Protein AF-A0A4R8IJU4-F1 (afdb_monomer)

Sequence (126 aa):
MTDSHTSSGRQASQQRYEALSPINQPQVHIRFAGDFEGNAVTWDARLHTLRHEYEQSLLQQTPAPETLRQYIHIHAAQGKLLPITVALNVPLFDEPTILKTLIMIHNYKRLRFGRHEFGQPVSFSG

Organism: NCBI:txid381308

Radius of gyration: 18.48 Å; Cα contacts (8 Å, |Δi|>4): 215; chains: 1; bounding box: 67×37×39 Å

Nearest PDB structures (foldseek):
  2x5r-assembly1_A-2  TM=4.798E-01  e=1.337E+00  Pyrobaculum spherical virus
  6cqo-assembly1_A  TM=3.311E-01  e=6.267E-01  Saccharomyces cerevisiae S288C
  7uy7-assembly1_A  TM=2.460E-01  e=4.682E-01  Tetrahymena thermophila
  3ffn-assembly2_B  TM=2.531E-01  e=3.821E+00  Homo sapiens
  3ffn-assembly1_A  TM=2.638E-01  e=9.163E+00  Homo sapiens

Secondary structure (DSSP, 8-state):
-----------------EESS-SSBSEEEEEEEEEETTEEEEEEEEEEEHHHHHHHHHHTT----SSEEEEEEEPPPBTTEEEEEEEESSS-B-HHHHHHHHHHHHH-TT--SEEEEEEEEE----

pLDDT: mean 86.68, std 17.31, range [36.69, 98.62]

Foldseek 3Di:
DDDDDDDPDDDPPDPQWAWPDDFQAQKTWIWGWADDPRDIAIEGEIEHEVVVVQVVCVVVVHPRPQWDFWKKAWADDDVRYTYIYTYYHDPTGDPVNVVVVSVCVRPVPPDDHGMDTDDDIDGDDD

Structure (mmCIF, N/CA/C/O backbone):
data_AF-A0A4R8IJU4-F1
#
_entry.id   AF-A0A4R8IJU4-F1
#
loop_
_atom_site.group_PDB
_atom_site.id
_atom_site.type_symbol
_atom_site.label_atom_id
_atom_site.label_alt_id
_atom_site.label_comp_id
_atom_site.label_asym_id
_atom_site.label_entity_id
_atom_site.label_seq_id
_atom_site.pdbx_PDB_ins_code
_atom_site.Cartn_x
_atom_site.Cartn_y
_atom_site.Cartn_z
_atom_site.occupancy
_atom_site.B_iso_or_equiv
_atom_site.auth_seq_id
_atom_site.auth_comp_id
_atom_site.auth_asym_id
_atom_site.auth_atom_id
_atom_site.pdbx_PDB_model_num
ATOM 1 N N . MET A 1 1 ? -49.606 -21.011 18.670 1.00 37.81 1 MET A N 1
ATOM 2 C CA . MET A 1 1 ? -49.424 -22.124 17.715 1.00 37.81 1 MET A CA 1
ATOM 3 C C . MET A 1 1 ? -49.088 -21.469 16.387 1.00 37.81 1 MET A C 1
ATOM 5 O O . MET A 1 1 ? -49.955 -20.788 15.868 1.00 37.81 1 MET A O 1
ATOM 9 N N . THR A 1 2 ? -47.876 -21.452 15.851 1.00 38.22 2 THR A N 1
ATOM 10 C CA . THR A 1 2 ? -46.619 -22.201 16.066 1.00 38.22 2 THR A CA 1
ATOM 11 C C . THR A 1 2 ? -45.555 -21.327 15.379 1.00 38.22 2 THR A C 1
ATOM 13 O O . THR A 1 2 ? -45.786 -20.867 14.267 1.00 38.22 2 THR A O 1
ATOM 16 N N . ASP A 1 3 ? -44.616 -20.782 16.146 1.00 37.72 3 ASP A N 1
ATOM 17 C CA . ASP A 1 3 ? -43.194 -21.167 16.171 1.00 37.72 3 ASP A CA 1
ATOM 18 C C . ASP A 1 3 ? -42.375 -20.812 14.918 1.00 37.72 3 ASP A C 1
ATOM 20 O O . ASP A 1 3 ? -42.518 -21.395 13.851 1.00 37.72 3 ASP A O 1
ATOM 24 N N . SER A 1 4 ? -41.506 -19.817 15.133 1.00 47.84 4 SER A N 1
ATOM 25 C CA . SER A 1 4 ? -40.061 -19.750 14.874 1.00 47.84 4 SER A CA 1
ATOM 26 C C . SER A 1 4 ? -39.359 -20.859 14.072 1.00 47.84 4 SER A C 1
ATOM 28 O O . SER A 1 4 ? -39.740 -22.025 14.103 1.00 47.84 4 SER A O 1
ATOM 30 N N . HIS A 1 5 ? -38.173 -20.459 13.585 1.00 41.25 5 HIS A N 1
ATOM 31 C CA . HIS A 1 5 ? -37.106 -21.178 12.862 1.00 41.25 5 HIS A CA 1
ATOM 32 C C . HIS A 1 5 ? -37.211 -20.961 11.338 1.00 41.25 5 HIS A C 1
ATOM 34 O O . HIS A 1 5 ? -38.247 -21.184 10.736 1.00 41.25 5 HIS A O 1
ATOM 40 N N . THR A 1 6 ? -36.197 -20.435 10.647 1.00 43.81 6 THR A N 1
ATOM 41 C CA . THR A 1 6 ? -34.794 -20.849 10.758 1.00 43.81 6 THR A CA 1
ATOM 42 C C . THR A 1 6 ? -33.841 -19.714 10.366 1.00 43.81 6 THR A C 1
ATOM 44 O O . THR A 1 6 ? -33.846 -19.214 9.247 1.00 43.81 6 THR A O 1
ATOM 47 N N . SER A 1 7 ? -33.022 -19.324 11.338 1.00 44.66 7 SER A N 1
ATOM 48 C CA . SER A 1 7 ? -31.583 -19.076 11.250 1.00 44.66 7 SER A CA 1
ATOM 49 C C . SER A 1 7 ? -30.943 -19.125 9.854 1.00 44.66 7 SER A C 1
ATOM 51 O O . SER A 1 7 ? -30.837 -20.191 9.259 1.00 44.66 7 SER A O 1
ATOM 53 N N . SER A 1 8 ? -30.327 -18.021 9.429 1.00 42.00 8 SER A N 1
ATOM 54 C CA . SER A 1 8 ? -29.144 -18.092 8.560 1.00 42.00 8 SER A CA 1
ATOM 55 C C . SER A 1 8 ? -27.995 -17.314 9.198 1.00 42.00 8 SER A C 1
ATOM 57 O O . SER A 1 8 ? -27.466 -16.342 8.667 1.00 42.00 8 SER A O 1
ATOM 59 N N . GLY A 1 9 ? -27.645 -17.733 10.415 1.00 41.12 9 GLY A N 1
ATOM 60 C CA . GLY A 1 9 ? -26.340 -17.454 10.992 1.00 41.12 9 GLY A CA 1
ATOM 61 C C . GLY A 1 9 ? -25.300 -18.370 10.348 1.00 41.12 9 GLY A C 1
ATOM 62 O O . GLY A 1 9 ? -25.490 -19.583 10.348 1.00 41.12 9 GLY A O 1
ATOM 63 N N . ARG A 1 10 ? -24.184 -17.761 9.908 1.00 43.19 10 ARG A N 1
ATOM 64 C CA . ARG A 1 10 ? -22.980 -18.333 9.253 1.00 43.19 10 ARG A CA 1
ATOM 65 C C . ARG A 1 10 ? -23.187 -18.523 7.742 1.00 43.19 10 ARG A C 1
ATOM 67 O O . ARG A 1 10 ? -23.892 -19.422 7.326 1.00 43.19 10 ARG A O 1
ATOM 74 N N . GLN A 1 11 ? -22.617 -17.677 6.884 1.00 36.69 11 GLN A N 1
ATOM 75 C CA . GLN A 1 11 ? -21.167 -17.529 6.698 1.00 36.69 11 GLN A CA 1
ATOM 76 C C . GLN A 1 11 ? -20.725 -16.056 6.547 1.00 36.69 11 GLN A C 1
ATOM 78 O O . GLN A 1 11 ? -20.583 -15.544 5.445 1.00 36.69 11 GLN A O 1
ATOM 83 N N . ALA A 1 12 ? -20.406 -15.381 7.655 1.00 39.81 12 ALA A N 1
ATOM 84 C CA . ALA A 1 12 ? -19.534 -14.199 7.640 1.00 39.81 12 ALA A CA 1
ATOM 85 C C . ALA A 1 12 ? -18.060 -14.650 7.618 1.00 39.81 12 ALA A C 1
ATOM 87 O O . ALA A 1 12 ? -17.267 -14.309 8.496 1.00 39.81 12 ALA A O 1
ATOM 88 N N . SER A 1 13 ? -17.702 -15.517 6.669 1.00 38.75 13 SER A N 1
ATOM 89 C CA . SER A 1 13 ? -16.320 -15.941 6.453 1.00 38.75 13 SER A CA 1
ATOM 90 C C . SER A 1 13 ? -15.529 -14.773 5.863 1.00 38.75 13 SER A C 1
ATOM 92 O O . SER A 1 13 ? -15.399 -14.647 4.654 1.00 38.75 13 SER A O 1
ATOM 94 N N . GLN A 1 14 ? -15.070 -13.904 6.768 1.00 50.91 14 GLN A N 1
ATOM 95 C CA . GLN A 1 14 ? -13.889 -13.041 6.703 1.00 50.91 14 GLN A CA 1
ATOM 96 C C . GLN A 1 14 ? -13.515 -12.534 5.307 1.00 50.91 14 GLN A C 1
ATOM 98 O O . GLN A 1 14 ? -12.460 -12.882 4.774 1.00 50.91 14 GLN A O 1
ATOM 103 N N . GLN A 1 15 ? -14.321 -11.638 4.743 1.00 67.69 15 GLN A N 1
ATOM 104 C CA . GLN A 1 15 ? -13.799 -10.759 3.708 1.00 67.69 15 GLN A CA 1
ATOM 105 C C . GLN A 1 15 ? -12.746 -9.853 4.364 1.00 67.69 15 GLN A C 1
ATOM 107 O O . GLN A 1 15 ? -13.074 -8.924 5.098 1.00 67.69 15 GLN A O 1
ATOM 112 N N . ARG A 1 16 ? -11.463 -10.196 4.184 1.00 90.56 16 ARG A N 1
ATOM 113 C CA . ARG A 1 16 ? -10.345 -9.489 4.831 1.00 90.56 16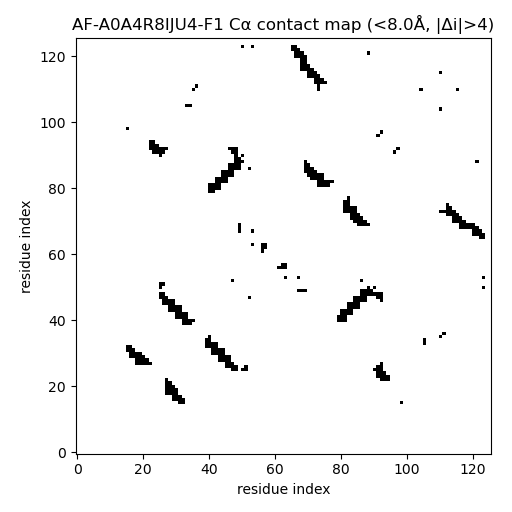 ARG A CA 1
ATOM 114 C C . ARG A 1 16 ? -10.166 -8.070 4.295 1.00 90.56 16 ARG A C 1
ATOM 116 O O . ARG A 1 16 ? -9.586 -7.250 4.993 1.00 90.56 16 ARG A O 1
ATOM 123 N N . TYR A 1 17 ? -10.660 -7.797 3.088 1.00 96.12 17 TYR A N 1
ATOM 124 C CA . TYR A 1 17 ? -1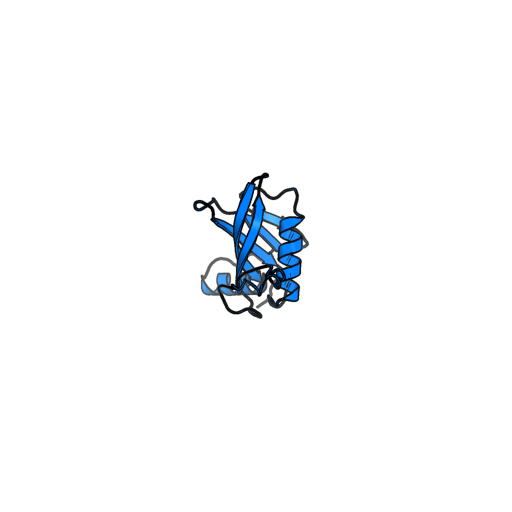0.691 -6.473 2.480 1.00 96.12 17 TYR A CA 1
ATOM 125 C C . TYR A 1 17 ? -11.850 -6.324 1.483 1.00 96.12 17 TYR A C 1
ATOM 127 O O . TYR A 1 17 ? -12.286 -7.284 0.847 1.00 96.12 17 TYR A O 1
ATOM 135 N N . GLU A 1 18 ? -12.310 -5.094 1.308 1.00 96.44 18 GLU A N 1
ATOM 136 C CA . GLU A 1 18 ? -13.158 -4.636 0.211 1.00 96.44 18 GLU A CA 1
ATOM 137 C C . GLU A 1 18 ? -12.263 -4.089 -0.912 1.00 96.44 18 GLU A C 1
ATOM 139 O O . GLU A 1 18 ? -11.402 -3.247 -0.656 1.00 96.44 18 GLU A O 1
ATOM 144 N N . ALA A 1 19 ? -12.438 -4.555 -2.150 1.00 96.38 19 ALA A N 1
ATOM 145 C CA . ALA A 1 19 ? -11.751 -3.988 -3.310 1.00 96.38 19 ALA A CA 1
ATOM 146 C C . ALA A 1 19 ? -12.562 -2.819 -3.885 1.00 96.38 19 ALA A C 1
ATOM 148 O O . ALA A 1 19 ? -13.719 -2.999 -4.255 1.00 96.38 19 ALA A O 1
ATOM 149 N N . LEU A 1 20 ? -11.950 -1.638 -3.979 1.00 97.50 20 LEU A N 1
ATOM 150 C CA . LEU A 1 20 ? -12.549 -0.425 -4.553 1.00 97.50 20 LEU A CA 1
ATOM 151 C C . LEU A 1 20 ? -12.082 -0.151 -5.987 1.00 97.50 20 LEU A C 1
ATOM 153 O O . LEU A 1 20 ? -12.677 0.658 -6.695 1.00 97.50 20 LEU A O 1
ATOM 157 N N . SER A 1 21 ? -11.027 -0.836 -6.424 1.00 97.31 21 SER A N 1
ATOM 158 C CA . SER A 1 21 ? -10.579 -0.906 -7.813 1.00 97.31 21 SER A CA 1
ATOM 159 C C . SER A 1 21 ? -10.378 -2.369 -8.231 1.00 97.31 21 SER A C 1
ATOM 161 O O . SER A 1 21 ? -10.304 -3.248 -7.366 1.00 97.31 21 SER A O 1
ATOM 163 N N . PRO A 1 22 ? -10.225 -2.659 -9.536 1.00 96.44 22 PRO A N 1
ATOM 164 C CA . PRO A 1 22 ? -9.812 -3.984 -9.990 1.00 96.44 22 PRO A CA 1
ATOM 165 C C . PRO A 1 22 ? -8.489 -4.423 -9.345 1.00 96.44 22 PRO A C 1
ATOM 167 O O . PRO A 1 22 ? -7.584 -3.604 -9.185 1.00 96.44 22 PRO A O 1
ATOM 170 N N . ILE A 1 23 ? -8.386 -5.710 -9.002 1.00 95.00 23 ILE A N 1
ATOM 171 C CA . ILE A 1 23 ? -7.139 -6.363 -8.567 1.00 95.00 23 ILE A CA 1
ATOM 172 C C . ILE A 1 23 ? -6.378 -6.937 -9.772 1.00 95.00 23 ILE A C 1
ATOM 174 O O . ILE A 1 23 ? -6.846 -6.834 -10.906 1.00 95.00 23 ILE A O 1
ATOM 178 N N . ASN A 1 24 ? -5.218 -7.561 -9.537 1.00 96.44 24 ASN A N 1
ATOM 179 C CA . ASN A 1 24 ? -4.285 -8.009 -10.582 1.00 96.44 24 ASN A CA 1
ATOM 180 C C . ASN A 1 24 ? -3.766 -6.844 -11.438 1.00 96.44 24 ASN A C 1
ATOM 182 O O . ASN A 1 24 ? -3.528 -6.986 -12.635 1.00 96.44 24 ASN A O 1
ATOM 186 N N . GLN A 1 25 ? -3.610 -5.681 -10.806 1.00 97.69 25 GLN A N 1
ATOM 187 C CA . GLN A 1 25 ? -3.150 -4.443 -11.426 1.00 97.69 25 GLN A CA 1
ATOM 188 C C . GLN A 1 25 ? -1.852 -3.957 -10.759 1.00 97.69 25 GLN A C 1
ATOM 190 O O . GLN A 1 25 ? -1.574 -4.327 -9.610 1.00 97.69 25 GLN A O 1
ATOM 195 N N . PRO A 1 26 ? -1.060 -3.101 -11.432 1.00 97.88 26 PRO A N 1
ATOM 196 C CA . PRO A 1 26 ? 0.096 -2.438 -10.826 1.00 97.88 26 PRO A CA 1
ATOM 197 C C . PRO A 1 26 ? -0.273 -1.453 -9.709 1.00 97.88 26 PRO A C 1
ATOM 199 O O . PRO A 1 26 ? 0.583 -1.106 -8.901 1.00 97.88 26 PRO A O 1
ATOM 202 N N . GLN A 1 27 ? -1.531 -1.012 -9.657 1.00 98.25 27 GLN A N 1
ATOM 203 C CA . GLN A 1 27 ? -2.098 -0.187 -8.597 1.00 98.25 27 GLN A CA 1
ATOM 204 C C . GLN A 1 27 ? -3.481 -0.720 -8.223 1.00 98.25 27 GLN A C 1
ATOM 206 O O . GLN A 1 27 ? -4.293 -1.002 -9.102 1.00 98.25 27 GLN A O 1
ATOM 211 N N . VAL A 1 28 ? -3.757 -0.828 -6.925 1.00 98.00 28 VAL A N 1
ATOM 212 C CA . VAL A 1 28 ? -5.059 -1.237 -6.395 1.00 98.00 28 VAL A CA 1
ATOM 213 C C . VAL A 1 28 ? -5.485 -0.348 -5.229 1.00 98.00 28 VAL A C 1
ATOM 215 O O . VAL A 1 28 ? -4.659 0.135 -4.453 1.00 98.00 28 VAL A O 1
ATOM 218 N N . HIS A 1 29 ? -6.791 -0.146 -5.084 1.00 98.44 29 HIS A N 1
ATOM 219 C CA . HIS A 1 29 ? -7.409 0.551 -3.961 1.00 98.44 29 HIS A CA 1
ATOM 220 C C . HIS A 1 29 ? -8.305 -0.428 -3.210 1.00 98.44 29 HIS A C 1
ATOM 222 O O . HIS A 1 29 ? -9.216 -1.017 -3.791 1.00 98.44 29 HIS A O 1
ATOM 228 N N . ILE A 1 30 ? -8.033 -0.619 -1.922 1.00 97.88 30 ILE A N 1
ATOM 229 C CA . ILE A 1 30 ? -8.792 -1.515 -1.048 1.00 97.88 30 ILE A CA 1
ATOM 230 C C . ILE A 1 30 ? -9.119 -0.839 0.285 1.00 97.88 30 ILE A C 1
ATOM 232 O O . ILE A 1 30 ? -8.450 0.111 0.696 1.00 97.88 30 ILE A O 1
ATOM 236 N N . ARG A 1 31 ? -10.102 -1.383 1.000 1.00 97.31 31 ARG A N 1
ATOM 237 C CA . ARG A 1 31 ? -10.379 -1.059 2.402 1.00 97.31 31 ARG A CA 1
ATOM 238 C C . ARG A 1 31 ? -10.366 -2.293 3.271 1.00 97.31 31 ARG A C 1
ATOM 240 O O . ARG A 1 31 ? -10.816 -3.351 2.853 1.00 97.31 31 ARG A O 1
ATOM 247 N N . PHE A 1 32 ? -9.880 -2.159 4.495 1.00 96.00 32 PHE A N 1
ATOM 248 C CA . PHE A 1 32 ? -9.931 -3.239 5.476 1.00 96.00 32 PHE A CA 1
ATOM 249 C C . PHE A 1 32 ? -9.938 -2.691 6.900 1.00 96.00 32 PHE A C 1
ATOM 251 O O . PHE A 1 32 ? -9.465 -1.585 7.166 1.00 96.00 32 PHE A O 1
ATOM 258 N N . ALA A 1 33 ? -10.494 -3.469 7.823 1.00 94.12 33 ALA A N 1
ATOM 259 C CA 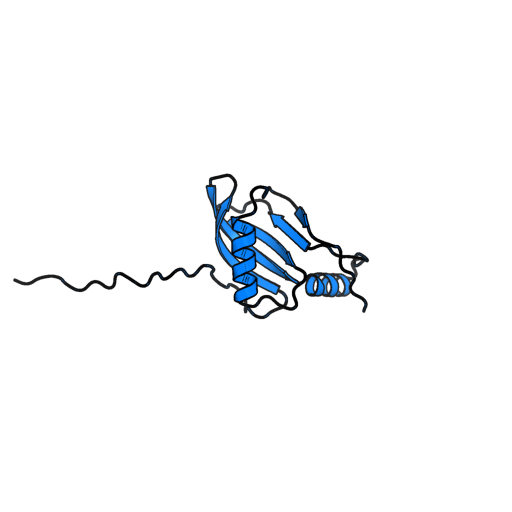. ALA A 1 33 ? -10.461 -3.147 9.243 1.00 94.12 33 ALA A CA 1
ATOM 260 C C . ALA A 1 33 ? -9.084 -3.474 9.830 1.00 94.12 33 ALA A C 1
ATOM 262 O O . ALA A 1 33 ? -8.458 -4.461 9.448 1.00 94.12 33 ALA A O 1
ATOM 263 N N . GLY A 1 34 ? -8.625 -2.679 10.789 1.00 91.62 34 GLY A N 1
ATOM 264 C CA . GLY A 1 34 ? -7.421 -2.972 11.555 1.00 91.62 34 GLY A CA 1
ATOM 265 C C . GLY A 1 34 ? -7.280 -2.049 12.751 1.00 91.62 34 GLY A C 1
ATOM 266 O O . GLY A 1 34 ? -8.192 -1.289 13.060 1.00 91.62 34 GLY A O 1
ATOM 267 N N . ASP A 1 35 ? -6.112 -2.092 13.381 1.00 90.62 35 ASP A N 1
ATOM 268 C CA . ASP A 1 35 ? -5.800 -1.254 14.533 1.00 90.62 35 ASP A CA 1
ATOM 269 C C . ASP A 1 35 ? -4.657 -0.293 14.205 1.00 90.62 35 ASP A C 1
ATOM 271 O O . ASP A 1 35 ? -3.689 -0.655 13.530 1.00 90.62 35 ASP A O 1
ATOM 275 N N . PHE A 1 36 ? -4.755 0.932 14.713 1.00 90.44 36 PHE A N 1
ATOM 276 C CA . PHE A 1 36 ? -3.696 1.930 14.666 1.00 90.44 36 PHE A CA 1
ATOM 277 C C . PHE A 1 36 ? -3.611 2.653 16.010 1.00 90.44 36 PHE A C 1
ATOM 279 O O . PHE A 1 36 ? -4.605 3.175 16.509 1.00 90.44 36 PHE A O 1
ATOM 286 N N . GLU A 1 37 ? -2.425 2.638 16.625 1.00 87.88 37 GLU A N 1
ATOM 287 C CA . GLU A 1 37 ? -2.175 3.245 17.946 1.00 87.88 37 GLU A CA 1
ATOM 288 C C . GLU A 1 37 ? -3.179 2.801 19.032 1.00 87.88 37 GLU A C 1
ATOM 290 O O . GLU A 1 37 ? -3.561 3.570 19.907 1.00 87.88 37 GLU A O 1
ATOM 295 N N . GLY A 1 38 ? -3.615 1.537 18.971 1.00 87.19 38 GLY A N 1
ATOM 296 C CA . GLY A 1 38 ? -4.576 0.957 19.916 1.00 87.19 38 GLY A CA 1
ATOM 297 C C . GLY A 1 38 ? -6.045 1.273 19.620 1.00 87.19 38 GLY A C 1
ATOM 298 O O . GLY A 1 38 ? -6.910 0.851 20.383 1.00 87.19 38 GLY A O 1
ATOM 299 N N . ASN A 1 39 ? -6.341 1.976 18.524 1.00 88.75 39 ASN A N 1
ATOM 300 C CA . ASN A 1 39 ? -7.699 2.294 18.098 1.00 88.75 39 ASN A CA 1
ATOM 301 C C . ASN A 1 39 ? -8.088 1.480 16.866 1.00 88.75 39 ASN A C 1
ATOM 303 O O . ASN A 1 39 ? -7.317 1.392 15.910 1.00 88.75 39 ASN A O 1
ATOM 307 N N . ALA A 1 40 ? -9.315 0.961 16.862 1.00 91.00 40 ALA A N 1
ATOM 308 C CA . ALA A 1 40 ? -9.891 0.350 15.675 1.00 91.00 40 ALA A CA 1
ATOM 309 C C . ALA A 1 40 ? -10.097 1.417 14.586 1.00 91.00 40 ALA A C 1
ATOM 311 O O . ALA A 1 40 ? -10.731 2.451 14.818 1.00 91.00 40 ALA A O 1
ATOM 312 N N . VAL A 1 41 ? -9.581 1.152 13.390 1.00 92.81 41 VAL A N 1
ATOM 313 C CA . VAL A 1 41 ? -9.653 2.033 12.221 1.00 92.81 41 VAL A CA 1
ATOM 314 C C . VAL A 1 41 ? -10.116 1.263 10.990 1.00 92.81 41 VAL A C 1
ATOM 316 O O . VAL A 1 41 ? -10.031 0.036 10.912 1.00 92.81 41 VAL A O 1
ATOM 319 N N . THR A 1 42 ? -10.596 1.999 9.991 1.00 95.38 42 THR A N 1
ATOM 320 C CA . THR A 1 42 ? -10.727 1.474 8.629 1.00 95.38 42 THR A CA 1
ATOM 321 C C . THR A 1 42 ? -9.589 2.034 7.792 1.00 95.38 42 THR A C 1
ATOM 323 O O . THR A 1 42 ? -9.499 3.245 7.587 1.00 95.38 42 THR A O 1
ATOM 326 N N . TRP A 1 43 ? -8.718 1.156 7.313 1.00 96.44 43 TRP A N 1
ATOM 327 C CA . TRP A 1 43 ? -7.639 1.520 6.408 1.00 96.44 43 TRP A CA 1
ATOM 328 C C . TRP A 1 43 ? -8.200 1.791 5.014 1.00 96.44 43 TRP A C 1
ATOM 330 O O . TRP A 1 43 ? -8.897 0.943 4.461 1.00 96.44 43 TRP A O 1
ATOM 340 N N . ASP A 1 44 ? -7.881 2.955 4.446 1.00 97.81 44 ASP A N 1
ATOM 341 C CA . ASP A 1 44 ? -8.145 3.302 3.044 1.00 97.81 44 ASP A CA 1
ATOM 342 C C . ASP A 1 44 ? -6.832 3.177 2.262 1.00 97.81 44 ASP A C 1
ATOM 344 O O . ASP A 1 44 ? -6.015 4.100 2.227 1.00 97.81 44 ASP A O 1
ATOM 348 N N . ALA A 1 45 ? -6.577 1.985 1.721 1.00 98.00 45 ALA A N 1
ATOM 349 C CA . ALA A 1 45 ? -5.256 1.589 1.260 1.00 98.00 45 ALA A CA 1
ATOM 350 C C . ALA A 1 45 ? -5.097 1.701 -0.255 1.00 98.00 45 ALA A C 1
ATOM 352 O O . ALA A 1 45 ? -5.790 1.033 -1.022 1.00 98.00 45 ALA A O 1
ATOM 353 N N . ARG A 1 46 ? -4.120 2.503 -0.679 1.00 98.44 46 ARG A N 1
ATOM 354 C CA . ARG A 1 46 ? -3.624 2.555 -2.057 1.00 98.44 46 ARG A CA 1
ATOM 355 C C . ARG A 1 46 ? -2.333 1.758 -2.129 1.00 98.44 46 ARG A C 1
ATOM 357 O O . ARG A 1 46 ? -1.333 2.148 -1.529 1.00 98.44 46 ARG A O 1
ATOM 364 N N . LEU A 1 47 ? -2.368 0.632 -2.823 1.00 98.62 47 LEU A N 1
ATOM 365 C CA . LEU A 1 47 ? -1.200 -0.210 -3.028 1.00 98.62 47 LEU A CA 1
ATOM 366 C C . LEU A 1 47 ? -0.723 -0.028 -4.461 1.00 98.62 47 LEU A C 1
ATOM 368 O O . LEU A 1 47 ? -1.546 -0.017 -5.376 1.00 98.62 47 LEU A O 1
ATOM 372 N N . HIS A 1 48 ? 0.579 0.089 -4.676 1.00 98.56 48 HIS A N 1
ATOM 373 C CA . HIS A 1 48 ? 1.127 0.139 -6.027 1.00 98.56 48 HIS A CA 1
ATOM 374 C C . HIS A 1 48 ? 2.529 -0.448 -6.109 1.00 98.56 48 HIS A C 1
ATOM 376 O O . HIS A 1 48 ? 3.231 -0.609 -5.111 1.00 98.56 48 HIS A O 1
ATOM 382 N N . THR A 1 49 ? 2.932 -0.863 -7.302 1.00 98.12 49 THR A N 1
ATOM 383 C CA . THR A 1 49 ? 4.266 -1.422 -7.515 1.00 98.12 49 THR A CA 1
ATOM 384 C C . THR A 1 49 ? 5.288 -0.297 -7.637 1.00 98.12 49 THR A C 1
ATOM 386 O O . THR A 1 49 ? 4.979 0.780 -8.149 1.00 98.12 49 THR A O 1
ATOM 389 N N . LEU A 1 50 ? 6.536 -0.533 -7.224 1.00 97.06 50 LEU A N 1
ATOM 390 C CA . LEU A 1 50 ? 7.602 0.453 -7.453 1.00 97.06 50 LEU A CA 1
ATOM 391 C C . LEU A 1 50 ? 7.809 0.744 -8.950 1.00 97.06 50 LEU A C 1
ATOM 393 O O . LEU A 1 50 ? 8.135 1.870 -9.309 1.00 97.06 50 LEU A O 1
ATOM 397 N N . ARG A 1 51 ? 7.547 -0.241 -9.824 1.00 95.62 51 ARG A N 1
ATOM 398 C CA . ARG A 1 51 ? 7.534 -0.044 -11.280 1.00 95.62 51 ARG A CA 1
ATOM 399 C C . ARG A 1 51 ? 6.469 0.969 -11.704 1.00 95.62 51 ARG A C 1
ATOM 401 O O . ARG A 1 51 ? 6.781 1.875 -12.466 1.00 95.62 51 ARG A O 1
ATOM 408 N N . HIS A 1 52 ? 5.247 0.845 -11.188 1.00 95.69 52 HIS A N 1
ATOM 409 C CA . HIS A 1 52 ? 4.179 1.799 -11.473 1.00 95.69 52 HIS A CA 1
ATOM 410 C C . HIS A 1 52 ? 4.550 3.215 -11.007 1.00 95.69 52 HIS A C 1
ATOM 412 O O . HIS A 1 52 ? 4.359 4.167 -11.753 1.00 95.69 52 HIS A O 1
ATOM 418 N N . GLU A 1 53 ? 5.127 3.363 -9.809 1.00 94.94 53 GLU A N 1
ATOM 419 C CA . GLU A 1 53 ? 5.595 4.666 -9.305 1.00 94.94 53 GLU A CA 1
ATOM 420 C C . GLU A 1 53 ? 6.668 5.285 -10.209 1.00 94.94 53 GLU A C 1
ATOM 422 O O . GLU A 1 53 ? 6.583 6.465 -10.552 1.00 94.94 53 GLU A O 1
ATOM 427 N N . TYR A 1 54 ? 7.635 4.479 -10.653 1.00 93.56 54 TYR A N 1
ATOM 428 C CA . TYR A 1 54 ? 8.649 4.907 -11.612 1.00 93.56 54 TYR A CA 1
ATOM 429 C C . TYR A 1 54 ? 8.019 5.389 -12.927 1.00 93.56 54 TYR A C 1
ATOM 431 O O . TYR A 1 54 ? 8.266 6.517 -13.350 1.00 93.56 54 TYR A O 1
ATOM 439 N N . GLU A 1 55 ? 7.146 4.588 -13.538 1.00 92.75 55 GLU A N 1
ATOM 440 C CA . GLU A 1 55 ? 6.461 4.937 -14.790 1.00 92.75 55 GLU A CA 1
ATOM 441 C C . GLU A 1 55 ? 5.624 6.221 -14.652 1.00 92.75 55 GLU A C 1
ATOM 443 O O . GLU A 1 55 ? 5.662 7.081 -15.532 1.00 92.75 55 GLU A O 1
ATOM 448 N N . GLN A 1 56 ? 4.924 6.407 -13.527 1.00 92.12 56 GLN A N 1
ATOM 449 C CA . GLN A 1 56 ? 4.177 7.640 -13.257 1.00 92.12 56 GLN A CA 1
ATOM 450 C C . GLN A 1 56 ? 5.092 8.864 -13.129 1.00 92.12 56 GLN A C 1
ATOM 452 O O . GLN A 1 56 ? 4.747 9.926 -13.648 1.00 92.12 56 GLN A O 1
ATOM 457 N N . SER A 1 57 ? 6.265 8.732 -12.502 1.00 89.75 57 SER A N 1
ATOM 458 C CA . SER A 1 57 ? 7.216 9.847 -12.382 1.00 89.75 57 SER A CA 1
ATOM 459 C C . SER A 1 57 ? 7.734 10.329 -13.745 1.00 89.75 57 SER A C 1
ATOM 461 O O . SER A 1 57 ? 7.830 11.539 -13.969 1.00 89.75 57 SER A O 1
ATOM 463 N N . LEU A 1 58 ? 7.954 9.401 -14.690 1.00 89.00 58 LEU A N 1
ATOM 464 C CA . LEU A 1 58 ? 8.338 9.720 -16.070 1.00 89.00 58 LEU A CA 1
ATOM 465 C C . LEU A 1 58 ? 7.232 10.491 -16.802 1.00 89.00 58 LEU A C 1
ATOM 467 O O . LEU A 1 58 ? 7.509 11.496 -17.456 1.00 89.00 58 LEU A O 1
ATOM 471 N N . LEU A 1 59 ? 5.974 10.056 -16.665 1.00 89.50 59 LEU A N 1
ATOM 472 C CA . LEU A 1 59 ? 4.820 10.728 -17.276 1.00 89.50 59 LEU A CA 1
ATOM 473 C C . LEU A 1 59 ? 4.597 12.135 -16.707 1.00 89.50 59 LEU A C 1
ATOM 475 O O . LEU A 1 59 ? 4.218 13.048 -17.438 1.00 89.50 59 LEU A O 1
ATOM 479 N N . GLN A 1 60 ? 4.852 12.317 -15.412 1.00 88.12 60 GLN A N 1
ATOM 480 C CA . GLN A 1 60 ? 4.709 13.596 -14.714 1.00 88.12 60 GLN A CA 1
ATOM 481 C C . GLN A 1 60 ? 5.913 14.530 -14.904 1.00 88.12 60 GLN A C 1
ATOM 483 O O . GLN A 1 60 ? 5.945 15.599 -14.297 1.00 88.12 60 GLN A O 1
ATOM 488 N N . GLN A 1 61 ? 6.908 14.143 -15.716 1.00 82.25 61 GLN A N 1
ATOM 489 C CA . GLN A 1 61 ? 8.148 14.901 -15.948 1.00 82.25 61 GLN A CA 1
ATOM 490 C C . GLN A 1 61 ? 8.855 15.300 -14.644 1.00 82.25 61 GLN A C 1
ATOM 492 O O . GLN A 1 61 ? 9.544 16.317 -14.561 1.00 82.25 61 GLN A O 1
ATOM 497 N N . THR A 1 62 ? 8.666 14.497 -13.600 1.00 78.06 62 THR A N 1
ATOM 498 C CA . THR A 1 62 ? 9.338 14.682 -12.318 1.00 78.06 62 THR A CA 1
ATOM 499 C C . THR A 1 62 ? 10.631 13.872 -12.369 1.00 78.06 62 THR A C 1
ATOM 501 O O . THR A 1 62 ? 10.608 12.772 -12.922 1.00 78.06 62 THR A O 1
ATOM 504 N N . PRO A 1 63 ? 11.766 14.362 -11.834 1.00 73.44 63 PRO A N 1
ATOM 505 C CA . PRO A 1 63 ? 12.993 13.576 -11.810 1.00 73.44 63 PRO A CA 1
ATOM 506 C C . PRO A 1 63 ? 12.745 12.238 -11.108 1.00 73.44 63 PRO A C 1
ATOM 508 O O . PRO A 1 63 ? 12.543 12.198 -9.893 1.00 73.44 63 PRO A O 1
ATOM 511 N N . ALA A 1 64 ? 12.715 11.151 -11.883 1.00 69.12 64 ALA A N 1
ATOM 512 C CA . ALA A 1 64 ? 12.585 9.813 -11.337 1.00 69.12 64 ALA A CA 1
ATOM 513 C C . ALA A 1 64 ? 13.847 9.534 -10.510 1.00 69.12 64 ALA A C 1
ATOM 515 O O . ALA A 1 64 ? 14.954 9.671 -11.040 1.00 69.12 64 ALA A O 1
ATOM 516 N N . PRO A 1 65 ? 13.731 9.183 -9.221 1.00 76.62 65 PRO A N 1
ATOM 517 C CA . PRO A 1 65 ? 14.906 8.848 -8.435 1.00 76.62 65 PRO A CA 1
ATOM 518 C C . PRO A 1 65 ? 15.607 7.628 -9.052 1.00 76.62 65 PRO A C 1
ATOM 520 O O . PRO A 1 65 ? 14.953 6.675 -9.476 1.00 76.62 65 PRO A O 1
ATOM 523 N N . GLU A 1 66 ? 16.945 7.644 -9.084 1.00 82.25 66 GLU A N 1
ATOM 524 C CA . GLU A 1 66 ? 17.770 6.563 -9.664 1.00 82.25 66 GLU A CA 1
ATOM 525 C C . GLU A 1 66 ? 17.484 5.190 -9.038 1.00 82.25 66 GLU A C 1
ATOM 527 O O . GLU A 1 66 ? 17.674 4.134 -9.652 1.00 82.25 66 GLU A O 1
ATOM 532 N N . THR A 1 67 ? 17.025 5.212 -7.787 1.00 91.56 67 THR A N 1
ATOM 533 C CA . THR A 1 67 ? 16.554 4.037 -7.073 1.00 91.56 67 THR A CA 1
ATOM 534 C C . THR A 1 67 ? 15.277 4.345 -6.303 1.00 91.56 67 THR A C 1
ATOM 536 O O . THR A 1 67 ? 15.103 5.438 -5.766 1.00 91.56 67 THR A O 1
ATOM 539 N N . LEU A 1 68 ? 14.402 3.350 -6.199 1.00 94.31 68 LEU A N 1
ATOM 540 C CA . LEU A 1 68 ? 13.211 3.371 -5.360 1.00 94.31 68 LEU A CA 1
ATOM 541 C C . LEU A 1 68 ? 13.343 2.337 -4.243 1.00 94.31 68 LEU A C 1
ATOM 543 O O . LEU A 1 68 ? 13.870 1.243 -4.444 1.00 94.31 68 LEU A O 1
ATOM 547 N N . ARG A 1 69 ? 12.832 2.664 -3.057 1.00 96.19 69 ARG A N 1
ATOM 548 C CA . ARG A 1 69 ? 12.693 1.721 -1.941 1.00 96.19 69 ARG A CA 1
ATOM 549 C C . ARG A 1 69 ? 11.228 1.431 -1.689 1.00 96.19 69 ARG A C 1
ATOM 551 O O . ARG A 1 69 ? 10.369 2.277 -1.919 1.00 96.19 69 ARG A O 1
ATOM 558 N N . GLN A 1 70 ? 10.958 0.233 -1.185 1.00 96.69 70 GLN A N 1
ATOM 559 C CA . GLN A 1 70 ? 9.625 -0.122 -0.716 1.00 96.69 70 GLN A CA 1
ATOM 560 C C . GLN A 1 70 ? 9.275 0.729 0.498 1.00 96.69 70 GLN A C 1
ATOM 562 O O . GLN A 1 70 ? 10.154 1.051 1.302 1.00 96.69 70 GLN A O 1
ATOM 567 N N . TYR A 1 71 ? 8.000 1.072 0.646 1.00 96.81 71 TYR A N 1
ATOM 568 C CA . TYR A 1 71 ? 7.565 1.883 1.772 1.00 96.81 71 TYR A CA 1
ATOM 569 C C . TYR A 1 71 ? 6.116 1.650 2.167 1.00 96.81 71 TYR A C 1
ATOM 571 O O . TYR A 1 71 ? 5.287 1.187 1.385 1.00 96.81 71 TYR A O 1
ATOM 579 N N . ILE A 1 72 ? 5.821 2.051 3.400 1.00 96.94 72 ILE A N 1
ATOM 580 C CA . ILE A 1 72 ? 4.477 2.298 3.910 1.00 96.94 72 ILE A CA 1
ATOM 581 C C . ILE A 1 72 ? 4.405 3.776 4.289 1.00 96.94 72 ILE A C 1
ATOM 583 O O . ILE A 1 72 ? 5.248 4.266 5.035 1.00 96.94 72 ILE A O 1
ATOM 587 N N . HIS A 1 73 ? 3.405 4.492 3.795 1.00 97.50 73 HIS A N 1
ATOM 588 C CA . HIS A 1 73 ? 3.132 5.876 4.155 1.00 97.50 73 HIS A CA 1
ATOM 589 C C . HIS A 1 73 ? 1.738 5.966 4.766 1.00 97.50 73 HIS A C 1
ATOM 591 O O . HIS A 1 73 ? 0.746 5.725 4.083 1.00 97.50 73 HIS A O 1
ATOM 597 N N . ILE A 1 74 ? 1.666 6.305 6.050 1.00 95.81 74 ILE A N 1
ATOM 598 C CA . ILE A 1 74 ? 0.400 6.587 6.729 1.00 95.81 74 ILE A CA 1
ATOM 599 C C . ILE A 1 74 ? 0.153 8.089 6.666 1.00 95.81 74 ILE A C 1
ATOM 601 O O . ILE A 1 74 ? 0.941 8.877 7.196 1.00 95.81 74 ILE A O 1
ATOM 605 N N . HIS A 1 75 ? -0.942 8.474 6.020 1.00 96.12 75 HIS A N 1
ATOM 606 C CA . HIS A 1 75 ? -1.334 9.870 5.853 1.00 96.12 75 HIS A CA 1
ATOM 607 C C . HIS A 1 75 ? -2.161 10.347 7.044 1.00 96.12 75 HIS A C 1
ATOM 609 O O . HIS A 1 75 ? -2.646 9.543 7.838 1.00 96.12 75 HIS A O 1
ATOM 615 N N . ALA A 1 76 ? -2.359 11.661 7.152 1.00 92.31 76 ALA A N 1
ATOM 616 C CA . ALA A 1 76 ? -3.260 12.229 8.150 1.00 92.31 76 ALA A CA 1
ATOM 617 C C . ALA A 1 76 ? -4.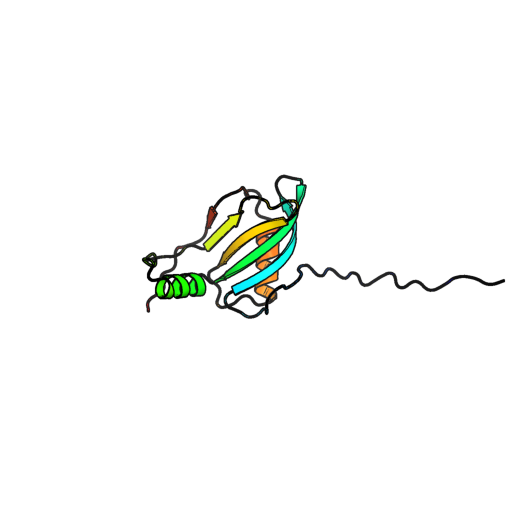674 11.623 8.033 1.00 92.31 76 ALA A C 1
ATOM 619 O O . ALA A 1 76 ? -5.199 11.438 6.931 1.00 92.31 76 ALA A O 1
ATOM 620 N N . ALA A 1 77 ? -5.279 11.315 9.182 1.00 89.12 77 ALA A N 1
ATOM 621 C CA . ALA A 1 77 ? -6.599 10.698 9.249 1.00 89.12 77 ALA A CA 1
ATOM 622 C C . ALA A 1 77 ? -7.691 11.601 8.650 1.00 89.12 77 ALA A C 1
ATOM 624 O O . ALA A 1 77 ? -7.667 12.822 8.807 1.00 89.12 77 ALA A O 1
ATOM 625 N N . GLN A 1 78 ? -8.690 10.981 8.021 1.00 84.50 78 GLN A N 1
ATOM 626 C CA . GLN A 1 78 ? -9.887 11.643 7.504 1.00 84.50 78 GLN A CA 1
ATOM 627 C C . GLN A 1 78 ? -11.113 11.065 8.219 1.00 84.50 78 GLN A C 1
ATOM 629 O O . GLN A 1 78 ? -11.784 10.145 7.746 1.00 84.50 78 GLN A O 1
ATOM 634 N N . GLY A 1 79 ? -11.374 11.568 9.427 1.00 83.00 79 GLY A N 1
ATOM 635 C CA . GLY A 1 79 ? -12.385 10.993 10.313 1.00 83.00 79 GLY A CA 1
ATOM 636 C C . GLY A 1 79 ? -11.989 9.585 10.768 1.00 83.00 79 GLY A C 1
ATOM 637 O O . GLY A 1 79 ? -10.927 9.403 11.354 1.00 83.00 79 GLY A O 1
ATOM 638 N N . LYS A 1 80 ? -12.846 8.587 10.511 1.00 80.75 80 LYS A N 1
ATOM 639 C CA . LYS A 1 80 ? -12.588 7.171 10.857 1.00 80.75 80 LYS A CA 1
ATOM 640 C C . LYS A 1 80 ? -11.799 6.404 9.790 1.00 80.75 80 LYS A C 1
ATOM 642 O O . LYS A 1 80 ? -11.411 5.259 10.027 1.00 80.75 80 LYS A O 1
ATOM 647 N N . LEU A 1 81 ? -11.601 7.012 8.619 1.00 92.31 81 LEU A N 1
ATOM 648 C CA . LEU A 1 81 ? -10.787 6.452 7.551 1.00 92.31 81 LEU A CA 1
ATOM 649 C C . LEU A 1 81 ? -9.342 6.896 7.749 1.00 92.31 81 LEU A C 1
ATOM 651 O O . LEU A 1 81 ? -9.064 8.089 7.894 1.00 92.31 81 LEU A O 1
ATOM 655 N N . LEU A 1 82 ? -8.429 5.932 7.734 1.00 95.50 82 LEU A N 1
ATOM 656 C CA . LEU A 1 82 ? -7.002 6.180 7.842 1.00 95.50 82 LEU A CA 1
ATOM 657 C C . LEU A 1 82 ? -6.345 5.861 6.495 1.00 95.50 82 LEU A C 1
ATOM 659 O O . LEU A 1 82 ? -6.206 4.681 6.153 1.00 95.50 82 LEU A O 1
ATOM 663 N N . PRO A 1 83 ? -5.987 6.878 5.690 1.00 97.69 83 PRO A N 1
ATOM 664 C CA . PRO A 1 83 ? -5.389 6.627 4.393 1.00 97.69 83 PRO A CA 1
ATOM 665 C C . PRO A 1 83 ? -3.968 6.087 4.548 1.00 97.69 83 PRO A C 1
ATOM 667 O O . PRO A 1 83 ? -3.157 6.610 5.317 1.00 97.69 83 PRO A O 1
ATOM 670 N N . ILE A 1 84 ? -3.653 5.054 3.775 1.00 97.50 84 ILE A N 1
ATOM 671 C CA . ILE A 1 84 ? -2.337 4.418 3.751 1.00 97.50 84 ILE A CA 1
ATOM 672 C C . ILE A 1 84 ? -1.915 4.165 2.308 1.00 97.50 84 ILE A C 1
ATOM 674 O O . ILE A 1 84 ? -2.695 3.688 1.487 1.00 97.50 84 ILE A O 1
ATOM 678 N N . THR A 1 85 ? -0.667 4.485 1.991 1.00 98.38 85 THR A N 1
ATOM 679 C CA . THR A 1 8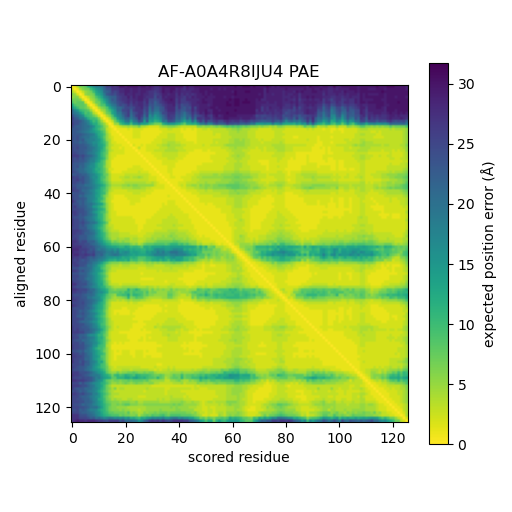5 ? -0.037 4.117 0.724 1.00 98.38 85 THR A CA 1
ATOM 680 C C . THR A 1 85 ? 1.028 3.071 0.986 1.00 98.38 85 THR A C 1
ATOM 682 O O . THR A 1 85 ? 1.845 3.241 1.888 1.00 98.38 85 THR A O 1
ATOM 685 N N . VAL A 1 86 ? 1.046 2.002 0.197 1.00 98.12 86 VAL A N 1
ATOM 686 C CA . VAL A 1 86 ? 2.095 0.984 0.273 1.00 98.12 86 VAL A CA 1
ATOM 687 C C . VAL A 1 86 ? 2.663 0.757 -1.112 1.00 98.12 86 VAL A C 1
ATOM 689 O O . VAL A 1 86 ? 1.925 0.386 -2.022 1.00 98.12 86 VAL A O 1
ATOM 692 N N . ALA A 1 87 ? 3.975 0.929 -1.248 1.00 97.94 87 ALA A N 1
ATOM 693 C CA . ALA A 1 87 ? 4.669 0.618 -2.484 1.00 97.94 87 ALA A CA 1
ATOM 694 C C . ALA A 1 87 ? 5.617 -0.562 -2.291 1.00 97.94 87 ALA A C 1
ATOM 696 O O . ALA A 1 87 ? 6.493 -0.525 -1.422 1.00 97.94 87 ALA A O 1
ATOM 697 N N . LEU A 1 88 ? 5.435 -1.614 -3.091 1.00 97.94 88 LEU A N 1
ATOM 698 C CA . LEU A 1 88 ? 6.209 -2.855 -2.999 1.00 97.94 88 LEU A CA 1
ATOM 699 C C . LEU A 1 88 ? 6.902 -3.185 -4.319 1.00 97.94 88 LEU A C 1
ATOM 701 O O . LEU A 1 88 ? 6.418 -2.856 -5.403 1.00 97.94 88 LEU A O 1
ATO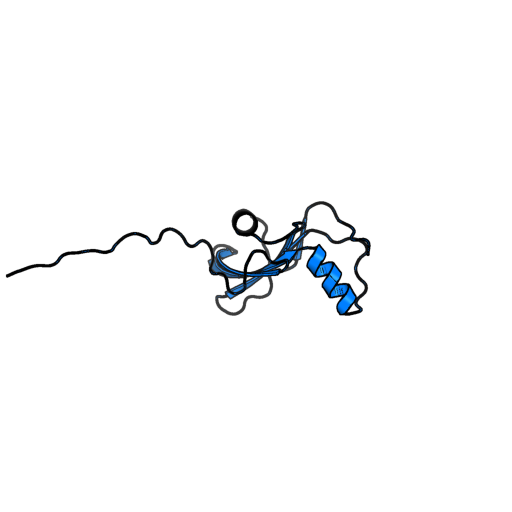M 705 N N . ASN A 1 89 ? 8.032 -3.885 -4.231 1.00 97.31 89 ASN A N 1
ATOM 706 C CA . ASN A 1 89 ? 8.719 -4.418 -5.402 1.00 97.31 89 ASN A CA 1
ATOM 707 C C . ASN A 1 89 ? 8.115 -5.774 -5.795 1.00 97.31 89 ASN A C 1
ATOM 709 O O . ASN A 1 89 ? 8.691 -6.831 -5.543 1.00 97.31 89 ASN A O 1
ATOM 713 N N . VAL A 1 90 ? 6.916 -5.731 -6.365 1.00 96.81 90 VAL A N 1
ATOM 714 C CA . VAL A 1 90 ? 6.155 -6.891 -6.849 1.00 96.81 90 VAL A CA 1
ATOM 715 C C . VAL A 1 90 ? 5.678 -6.610 -8.277 1.00 96.81 90 VAL A C 1
ATOM 717 O O . VAL A 1 90 ? 5.553 -5.440 -8.641 1.00 96.81 90 VAL A O 1
ATOM 720 N N . PRO A 1 91 ? 5.424 -7.633 -9.110 1.00 96.00 91 PRO A N 1
ATOM 721 C CA . PRO A 1 91 ? 4.975 -7.410 -10.486 1.00 96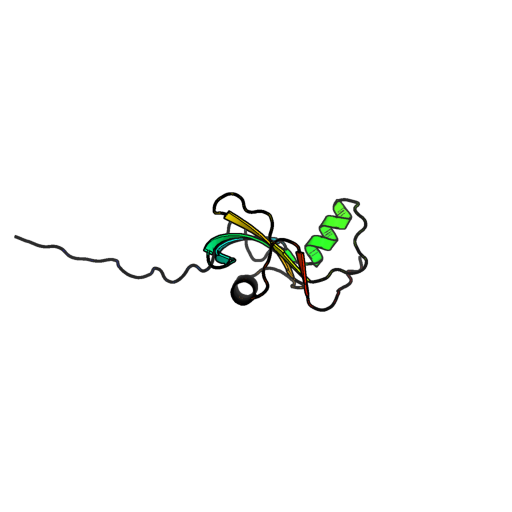.00 91 PRO A CA 1
ATOM 722 C C . PRO A 1 91 ? 3.566 -6.802 -10.563 1.00 96.00 91 PRO A C 1
ATOM 724 O O . PRO A 1 91 ? 3.315 -5.937 -11.397 1.00 96.00 91 PRO A O 1
ATOM 727 N N . LEU A 1 92 ? 2.657 -7.243 -9.691 1.00 97.50 92 LEU A N 1
ATOM 728 C CA . LEU A 1 92 ? 1.260 -6.813 -9.620 1.00 97.50 92 LEU A CA 1
ATOM 729 C C . LEU A 1 92 ? 0.687 -7.101 -8.227 1.00 97.50 92 LEU A C 1
ATOM 731 O O . LEU A 1 92 ? 1.270 -7.869 -7.460 1.00 97.50 92 LEU A O 1
ATOM 735 N N . PHE A 1 93 ? -0.461 -6.502 -7.913 1.00 97.44 93 PHE A N 1
ATOM 736 C CA . PHE A 1 93 ? -1.228 -6.804 -6.705 1.00 97.44 93 PHE A CA 1
ATOM 737 C C . PHE A 1 93 ? -2.358 -7.790 -7.010 1.00 97.44 93 PHE A C 1
ATOM 739 O O . PHE A 1 93 ? -3.506 -7.402 -7.242 1.00 97.44 93 PHE A O 1
ATOM 746 N N . ASP A 1 94 ? -2.013 -9.077 -7.014 1.00 95.94 94 ASP A N 1
ATOM 747 C CA . ASP A 1 94 ? -2.979 -10.173 -6.944 1.00 95.94 94 ASP A CA 1
ATOM 748 C C . ASP A 1 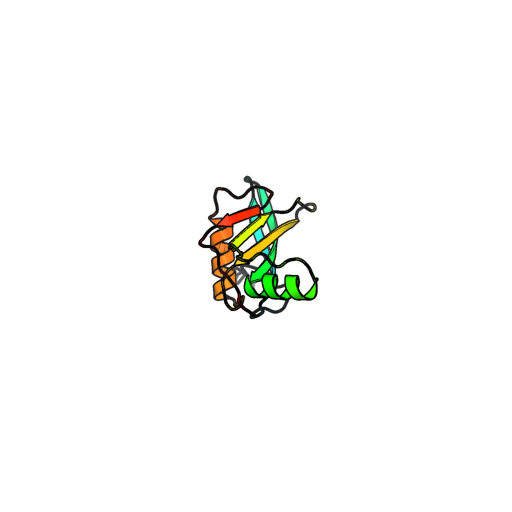94 ? -3.484 -10.381 -5.508 1.00 95.94 94 ASP A C 1
ATOM 750 O O . ASP A 1 94 ? -2.986 -9.783 -4.548 1.00 95.94 94 ASP A O 1
ATOM 754 N N . GLU A 1 95 ? -4.495 -11.234 -5.347 1.00 95.56 95 GLU A N 1
ATOM 755 C CA . GLU A 1 95 ? -5.064 -11.534 -4.032 1.00 95.56 95 GLU A CA 1
ATOM 756 C C . GLU A 1 95 ? -4.011 -12.065 -3.031 1.00 95.56 95 GLU A C 1
ATOM 758 O O . GLU A 1 95 ? -3.926 -11.518 -1.927 1.00 95.56 95 GLU A O 1
ATOM 763 N N . PRO A 1 96 ? -3.140 -13.041 -3.369 1.00 96.06 96 PRO A N 1
ATOM 764 C CA . PRO A 1 96 ? -2.063 -13.468 -2.474 1.00 96.06 96 PRO A CA 1
ATOM 765 C C . PRO A 1 96 ? -1.149 -12.329 -2.012 1.00 96.06 96 PRO A C 1
ATOM 767 O O . PRO A 1 96 ? -0.756 -12.290 -0.841 1.00 96.06 96 PRO A O 1
ATOM 770 N N . THR A 1 97 ? -0.801 -11.405 -2.907 1.00 97.25 97 THR A N 1
ATOM 771 C CA . THR A 1 97 ? 0.043 -10.251 -2.586 1.00 97.25 97 THR A CA 1
ATOM 772 C C . THR A 1 97 ? -0.687 -9.289 -1.660 1.00 97.25 97 THR A C 1
ATOM 774 O O . THR A 1 97 ? -0.129 -8.914 -0.630 1.00 97.25 97 THR A O 1
ATOM 777 N N . ILE A 1 98 ? -1.956 -8.977 -1.945 1.00 97.69 98 ILE A N 1
ATOM 778 C CA . ILE A 1 98 ? -2.804 -8.136 -1.087 1.00 97.69 98 ILE A CA 1
ATOM 779 C C . ILE A 1 98 ? -2.895 -8.723 0.327 1.00 97.69 98 ILE A C 1
ATOM 781 O O . ILE A 1 98 ? -2.647 -8.025 1.310 1.00 97.69 98 ILE A O 1
ATOM 785 N N . LEU A 1 99 ? -3.179 -10.020 0.454 1.00 96.31 99 LEU A N 1
ATOM 786 C CA . LEU A 1 99 ? -3.297 -10.681 1.755 1.00 96.31 99 LEU A CA 1
ATOM 787 C C . LEU A 1 99 ? -1.986 -10.639 2.555 1.00 96.31 99 LEU A C 1
ATOM 789 O O . LEU A 1 99 ? -2.011 -10.393 3.763 1.00 96.31 99 LEU A O 1
ATOM 793 N N . LYS A 1 100 ? -0.834 -10.825 1.897 1.00 95.94 100 LYS A N 1
ATOM 794 C CA . LYS A 1 100 ? 0.483 -10.664 2.538 1.00 95.94 100 LYS A CA 1
ATOM 795 C C . LYS A 1 100 ? 0.725 -9.220 2.978 1.00 95.94 100 LYS A C 1
ATOM 797 O O . LYS A 1 100 ? 1.251 -9.008 4.069 1.00 95.94 100 LYS A O 1
ATOM 802 N N . THR A 1 101 ? 0.317 -8.238 2.176 1.00 96.56 101 THR A N 1
ATOM 803 C CA . THR A 1 101 ? 0.404 -6.816 2.530 1.00 96.56 101 THR A CA 1
ATOM 804 C C . THR A 1 101 ? -0.439 -6.488 3.763 1.00 96.56 101 THR A C 1
ATOM 806 O O . THR A 1 101 ? 0.053 -5.809 4.660 1.00 96.56 101 THR A O 1
ATOM 809 N N . LEU A 1 102 ? -1.657 -7.023 3.871 1.00 95.50 102 LEU A N 1
ATOM 810 C CA . LEU A 1 102 ? -2.500 -6.871 5.063 1.00 95.50 102 LEU A CA 1
ATOM 811 C C . LEU A 1 102 ? -1.826 -7.451 6.313 1.00 95.50 102 LEU A C 1
ATOM 813 O O . LEU A 1 102 ? -1.734 -6.777 7.336 1.00 95.50 102 LEU A O 1
ATOM 817 N N . ILE A 1 103 ? -1.300 -8.677 6.219 1.00 93.50 103 ILE A N 1
ATOM 818 C CA . ILE A 1 103 ? -0.562 -9.322 7.319 1.00 93.50 103 ILE A CA 1
ATOM 819 C C . ILE A 1 103 ? 0.641 -8.468 7.737 1.00 93.50 103 ILE A C 1
ATOM 821 O O . ILE A 1 103 ? 0.887 -8.292 8.930 1.00 93.50 103 ILE A O 1
ATOM 825 N N . MET A 1 104 ? 1.384 -7.927 6.768 1.00 93.88 104 MET A N 1
ATOM 826 C CA . MET A 1 104 ? 2.502 -7.024 7.028 1.00 93.88 104 MET A CA 1
ATOM 827 C C . MET A 1 104 ? 2.036 -5.787 7.800 1.00 93.88 104 MET A C 1
ATOM 829 O O . MET A 1 104 ? 2.615 -5.501 8.842 1.00 93.88 104 MET A O 1
ATOM 833 N N . ILE A 1 105 ? 0.991 -5.094 7.335 1.00 93.12 105 ILE A N 1
ATOM 834 C CA . ILE A 1 105 ? 0.456 -3.886 7.983 1.00 93.12 105 ILE A CA 1
ATOM 835 C C . ILE A 1 105 ? 0.021 -4.195 9.421 1.00 93.12 105 ILE A C 1
ATOM 837 O O . ILE A 1 105 ? 0.432 -3.493 10.341 1.00 93.12 105 ILE A O 1
ATOM 841 N N . HIS A 1 106 ? -0.723 -5.283 9.641 1.00 90.69 106 HIS A N 1
ATOM 842 C CA . HIS A 1 106 ? -1.167 -5.677 10.983 1.00 90.69 106 HIS A CA 1
ATOM 843 C C . HIS A 1 106 ? -0.012 -5.991 11.939 1.00 90.69 106 HIS A C 1
ATOM 845 O O . HIS A 1 106 ? -0.072 -5.654 13.120 1.00 90.69 106 HIS A O 1
ATOM 851 N N . ASN A 1 107 ? 1.054 -6.622 11.446 1.00 88.06 107 ASN A N 1
ATOM 852 C CA . ASN A 1 107 ? 2.185 -7.024 12.283 1.00 88.06 107 ASN A CA 1
ATOM 853 C C . ASN A 1 107 ? 3.230 -5.918 12.479 1.00 88.06 107 ASN A C 1
ATOM 855 O O . ASN A 1 107 ? 4.171 -6.081 13.266 1.00 88.06 107 ASN A O 1
ATOM 859 N N . TYR A 1 108 ? 3.103 -4.790 11.782 1.00 85.94 108 TYR A N 1
ATOM 860 C CA . TYR A 1 108 ? 4.106 -3.739 11.811 1.00 85.94 108 TYR A CA 1
ATOM 861 C C . TYR A 1 108 ? 3.961 -2.868 13.071 1.00 85.94 108 TYR A C 1
ATOM 863 O O . TYR A 1 108 ? 3.332 -1.815 13.091 1.00 85.94 108 TYR A O 1
ATOM 871 N N . LYS A 1 109 ? 4.617 -3.290 14.160 1.00 74.56 109 LYS A N 1
ATOM 872 C CA . LYS A 1 109 ? 4.552 -2.656 15.501 1.00 74.56 109 LYS A CA 1
ATOM 873 C C . LYS A 1 109 ? 4.973 -1.176 15.547 1.00 74.56 109 LYS A C 1
ATOM 875 O O . LYS A 1 109 ? 4.712 -0.468 16.524 1.00 74.56 109 LYS A O 1
ATOM 880 N N . ARG A 1 110 ? 5.679 -0.703 14.517 1.00 79.56 110 ARG A N 1
ATOM 881 C CA . ARG A 1 110 ? 6.254 0.648 14.437 1.00 79.56 110 ARG A CA 1
ATOM 882 C C . ARG A 1 110 ? 5.512 1.564 13.463 1.00 79.56 110 ARG A C 1
ATOM 884 O O . ARG A 1 110 ? 6.072 2.586 13.095 1.00 79.56 110 ARG A O 1
ATOM 891 N N . LEU A 1 111 ? 4.286 1.225 13.053 1.00 84.31 111 LEU A N 1
ATOM 892 C CA . LEU A 1 111 ? 3.485 2.123 12.220 1.00 84.31 111 LEU A CA 1
ATOM 893 C C . LEU A 1 111 ? 3.186 3.413 12.981 1.00 84.31 111 LEU A C 1
ATOM 895 O O . LEU A 1 111 ? 2.665 3.375 14.094 1.00 84.31 111 LEU A O 1
ATOM 899 N N . ARG A 1 112 ? 3.557 4.536 12.372 1.00 89.88 112 ARG A N 1
ATOM 900 C CA . ARG A 1 112 ? 3.296 5.913 12.809 1.00 89.88 112 ARG A CA 1
ATOM 901 C C . ARG A 1 112 ? 2.919 6.714 11.565 1.00 89.88 112 ARG A C 1
ATOM 903 O O . ARG A 1 112 ? 3.244 6.280 10.457 1.00 89.88 112 ARG A O 1
ATOM 910 N N . PHE A 1 113 ? 2.324 7.888 11.733 1.00 93.88 113 PHE A N 1
ATOM 911 C CA . PHE A 1 113 ? 2.167 8.828 10.620 1.00 93.88 113 PHE A CA 1
ATOM 912 C C . PHE A 1 113 ? 3.498 9.094 9.898 1.00 93.88 113 PHE A C 1
ATOM 914 O O . PHE A 1 113 ? 4.568 9.071 10.512 1.00 93.88 113 PHE A O 1
ATOM 921 N N . GLY A 1 114 ? 3.418 9.343 8.591 1.00 94.81 114 GLY A N 1
ATOM 922 C CA . GLY A 1 114 ? 4.571 9.561 7.722 1.00 94.81 114 GLY A CA 1
ATOM 923 C C . GLY A 1 114 ? 5.043 8.305 6.987 1.00 94.81 114 GLY A C 1
ATOM 924 O O . GLY A 1 114 ? 4.376 7.265 6.978 1.00 94.81 114 GLY A O 1
ATOM 925 N N . ARG A 1 115 ? 6.183 8.442 6.303 1.00 95.00 115 ARG A N 1
ATOM 926 C CA . ARG A 1 115 ? 6.749 7.441 5.391 1.00 95.00 115 ARG A CA 1
ATOM 927 C C . ARG A 1 115 ? 7.807 6.587 6.085 1.00 95.00 115 ARG A C 1
ATOM 929 O O . ARG A 1 115 ? 8.741 7.106 6.688 1.00 95.00 115 ARG A O 1
ATOM 936 N N . HIS A 1 116 ? 7.681 5.274 5.928 1.00 93.88 116 HIS A N 1
ATOM 937 C CA . HIS A 1 116 ? 8.577 4.257 6.470 1.00 93.88 116 HIS A CA 1
ATOM 938 C C . HIS A 1 116 ? 9.111 3.413 5.324 1.00 93.88 116 HIS A C 1
ATOM 940 O O . HIS A 1 116 ? 8.358 2.642 4.731 1.00 93.88 116 HIS A O 1
ATOM 946 N N . GLU A 1 117 ? 10.394 3.559 5.012 1.00 94.75 117 GLU A N 1
ATOM 947 C CA . GLU A 1 117 ? 11.048 2.786 3.955 1.00 94.75 117 GLU A CA 1
ATOM 948 C C . GLU A 1 117 ? 11.712 1.522 4.502 1.00 94.75 117 GLU A C 1
ATOM 950 O O . GLU A 1 117 ? 12.186 1.490 5.640 1.00 94.75 117 GLU A O 1
ATOM 955 N N . PHE A 1 118 ? 11.760 0.470 3.687 1.00 92.69 118 PHE A N 1
ATOM 956 C CA . PHE A 1 118 ? 12.380 -0.800 4.055 1.00 92.69 118 PHE A CA 1
ATOM 957 C C . PHE A 1 118 ? 12.850 -1.595 2.833 1.00 92.69 118 PHE A C 1
ATOM 959 O O . PHE A 1 118 ? 12.477 -1.342 1.687 1.00 92.69 118 PHE A O 1
ATOM 966 N N . GLY A 1 119 ? 13.675 -2.608 3.101 1.00 91.94 119 GLY A N 1
ATOM 967 C CA . GLY A 1 119 ? 14.271 -3.447 2.068 1.00 91.94 119 GLY A CA 1
ATOM 968 C C . GLY A 1 119 ? 15.381 -2.741 1.287 1.00 91.94 119 GLY A C 1
ATOM 969 O O . GLY A 1 119 ? 15.819 -1.638 1.627 1.00 91.94 119 GLY A O 1
ATOM 970 N N . GLN A 1 120 ? 15.868 -3.426 0.255 1.00 94.06 120 GLN A N 1
ATOM 971 C CA . GLN A 1 120 ? 16.921 -2.912 -0.615 1.00 94.06 120 GLN A CA 1
ATOM 972 C C . GLN A 1 120 ? 16.346 -1.954 -1.669 1.00 94.06 120 GLN A C 1
ATOM 974 O O . GLN A 1 120 ? 15.199 -2.134 -2.086 1.00 94.06 120 GLN A O 1
ATOM 979 N N . PRO A 1 121 ? 17.119 -0.936 -2.082 1.00 94.75 121 PRO A N 1
ATOM 980 C CA . PRO A 1 121 ? 16.726 -0.066 -3.177 1.00 94.75 121 PRO A CA 1
ATOM 981 C C . PRO A 1 121 ? 16.749 -0.847 -4.495 1.00 94.75 121 PRO A C 1
ATOM 983 O O . PRO A 1 121 ? 17.560 -1.758 -4.669 1.00 94.75 121 PRO A O 1
ATOM 986 N N . VAL A 1 122 ? 15.868 -0.485 -5.422 1.00 94.25 122 VAL A N 1
ATOM 987 C CA . VAL A 1 122 ? 15.800 -1.062 -6.767 1.00 94.25 122 VAL A CA 1
ATOM 988 C C . VAL A 1 122 ? 15.880 0.035 -7.813 1.00 94.25 122 VAL A C 1
ATOM 990 O O . VAL A 1 122 ? 15.290 1.099 -7.645 1.00 94.25 122 VAL A O 1
ATOM 993 N N . SER A 1 123 ? 16.601 -0.234 -8.894 1.00 91.69 123 SER A N 1
ATOM 994 C CA . SER A 1 123 ? 16.645 0.637 -10.065 1.00 91.69 123 SER A CA 1
ATOM 995 C C . SER A 1 123 ? 15.717 0.102 -11.140 1.00 91.69 123 SER A C 1
ATOM 997 O O . SER A 1 123 ? 15.639 -1.108 -11.364 1.00 91.69 123 SER A O 1
ATOM 999 N N . PHE A 1 124 ? 15.060 1.018 -11.837 1.00 86.75 124 PHE A N 1
ATOM 1000 C CA . PHE A 1 124 ? 14.363 0.726 -13.077 1.00 86.75 124 PHE A CA 1
ATOM 1001 C C . PHE A 1 124 ? 15.130 1.421 -14.196 1.00 86.75 124 PHE A C 1
ATOM 1003 O O . PHE A 1 124 ? 15.334 2.632 -14.161 1.00 86.75 124 PHE A O 1
ATOM 1010 N N . SER A 1 125 ? 15.612 0.635 -15.152 1.00 78.31 1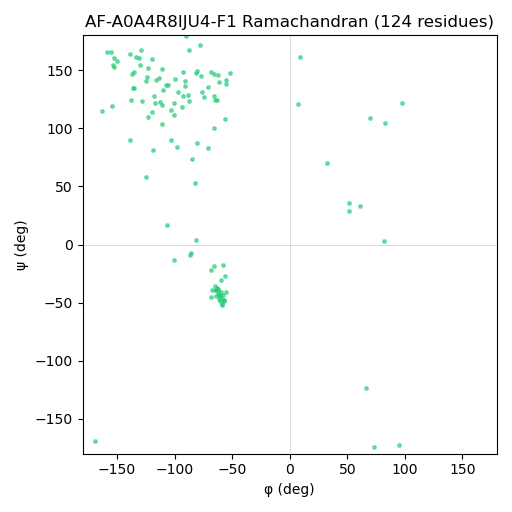25 SER A N 1
ATOM 1011 C CA . SER A 1 125 ? 16.136 1.153 -16.412 1.00 78.31 125 SER A CA 1
ATOM 1012 C C . SER A 1 125 ? 14.987 1.207 -17.416 1.00 78.31 125 SER A C 1
ATOM 1014 O O . SER A 1 125 ? 14.169 0.280 -17.450 1.00 78.31 125 SER A O 1
ATOM 1016 N N . GLY A 1 126 ? 14.915 2.309 -18.165 1.00 61.25 126 GLY A N 1
ATOM 1017 C CA . GLY A 1 126 ? 14.028 2.455 -19.322 1.00 61.25 126 GLY A CA 1
ATOM 1018 C C . GLY A 1 126 ? 14.473 1.612 -20.506 1.00 61.25 126 GLY A C 1
ATOM 1019 O O . GLY A 1 126 ? 15.679 1.275 -20.569 1.00 61.25 126 GLY A O 1
#

Solvent-accessible surface area (backbone atoms only — not comparable to full-atom values): 7500 Å² total; per-residue (Å²): 140,79,82,86,86,80,86,83,80,79,82,86,77,71,76,73,56,48,74,78,44,65,67,67,27,44,52,36,36,34,35,31,77,49,73,56,97,89,37,85,35,35,38,43,33,41,38,32,17,48,66,48,55,47,55,49,26,59,75,66,74,42,89,60,66,78,53,49,62,26,34,42,31,31,48,80,67,60,83,68,36,36,37,32,40,36,34,39,92,51,91,48,41,36,70,74,51,48,56,52,49,50,54,49,61,75,66,45,89,78,76,55,80,45,76,47,74,47,83,72,71,44,68,80,83,134

Mean predicted aligned error: 7.56 Å